Protein AF-A0A957R0B7-F1 (afdb_monomer)

pLDDT: mean 82.88, std 13.72, range [47.78, 97.0]

Radius of gyration: 51.07 Å; Cα contacts (8 Å, |Δi|>4): 110; chains: 1; bounding box: 121×69×124 Å

Foldseek 3Di:
DDDDDDDDDPVVVVVVVVVVVDDDPPPPPDVVVVVVVVVVVVVVVVVVVVVVVVVVVPDDPDDDPDDDDDDDDDDDDDDDDDDDDDDDDDDDDDDDDDDDDDDDPVDDDPDDDAQDKDFFAPPVQPAAFDFPDDDPPGDGPDGQTGRRIDHFHDDQDDDDPDGDTDD

Structure (mmCIF, N/CA/C/O backbone):
data_AF-A0A957R0B7-F1
#
_entry.id   AF-A0A957R0B7-F1
#
loop_
_atom_site.group_PDB
_atom_site.id
_atom_site.type_symbol
_atom_site.label_atom_id
_atom_site.label_alt_id
_atom_site.label_comp_id
_atom_site.label_asym_id
_atom_site.label_entity_id
_atom_site.label_seq_id
_atom_site.pdbx_PDB_ins_code
_atom_site.Cartn_x
_atom_site.Cartn_y
_atom_site.Cartn_z
_atom_site.occupancy
_atom_site.B_iso_or_equiv
_atom_site.auth_seq_id
_atom_site.auth_comp_id
_atom_site.auth_asym_id
_atom_site.auth_atom_id
_atom_site.pdbx_PDB_model_num
ATOM 1 N N . MET A 1 1 ? 88.993 51.568 -63.969 1.00 47.78 1 MET A N 1
ATOM 2 C CA . MET A 1 1 ? 88.847 50.156 -63.548 1.00 47.78 1 MET A CA 1
ATOM 3 C C . MET A 1 1 ? 87.533 50.011 -62.784 1.00 47.78 1 MET A C 1
ATOM 5 O O . MET A 1 1 ? 87.491 50.323 -61.603 1.00 47.78 1 MET A O 1
ATOM 9 N N . ALA A 1 2 ? 86.446 49.638 -63.463 1.00 49.06 2 ALA A N 1
ATOM 10 C CA . ALA A 1 2 ? 85.128 49.476 -62.844 1.00 49.06 2 ALA A CA 1
ATOM 11 C C . ALA A 1 2 ? 84.949 48.017 -62.398 1.00 49.06 2 ALA A C 1
ATOM 13 O O . ALA A 1 2 ? 85.100 47.103 -63.206 1.00 49.06 2 ALA A O 1
ATOM 14 N N . ARG A 1 3 ? 84.682 47.792 -61.106 1.00 60.28 3 ARG A N 1
ATOM 15 C CA . ARG A 1 3 ? 84.427 46.455 -60.554 1.00 60.28 3 ARG A CA 1
ATOM 16 C C . ARG A 1 3 ? 82.940 46.140 -60.685 1.00 60.28 3 ARG A C 1
ATOM 18 O O . ARG A 1 3 ? 82.103 46.867 -60.165 1.00 60.28 3 ARG A O 1
ATOM 25 N N . PHE A 1 4 ? 82.629 45.061 -61.393 1.00 54.56 4 PHE A N 1
ATOM 26 C CA . PHE A 1 4 ? 81.273 44.559 -61.581 1.00 54.56 4 PHE A CA 1
ATOM 27 C C . PHE A 1 4 ? 80.762 43.973 -60.253 1.00 54.56 4 PHE A C 1
ATOM 29 O O . PHE A 1 4 ? 81.237 42.926 -59.812 1.00 54.56 4 PHE A O 1
ATOM 36 N N . GLN A 1 5 ? 79.825 44.651 -59.588 1.00 65.06 5 GLN A N 1
ATOM 37 C CA . GLN A 1 5 ? 79.116 44.117 -58.422 1.00 65.06 5 GLN A CA 1
ATOM 38 C C . GLN A 1 5 ? 77.806 43.482 -58.894 1.00 65.06 5 GLN A C 1
ATOM 40 O O . GLN A 1 5 ? 76.908 44.157 -59.391 1.00 65.06 5 GLN A O 1
ATOM 45 N N . LYS A 1 6 ? 77.723 42.155 -58.775 1.00 65.62 6 LYS A N 1
ATOM 46 C CA . LYS A 1 6 ? 76.539 41.365 -59.125 1.00 65.62 6 LYS A CA 1
ATOM 47 C C . LYS A 1 6 ? 75.393 41.700 -58.147 1.00 65.62 6 LYS A C 1
ATOM 49 O O . LYS A 1 6 ? 75.628 41.613 -56.942 1.00 65.62 6 LYS A O 1
ATOM 54 N N . PRO A 1 7 ? 74.181 42.055 -58.616 1.00 68.19 7 PRO A N 1
ATOM 55 C CA . PRO A 1 7 ? 73.050 42.352 -57.739 1.00 68.19 7 PRO A CA 1
ATOM 56 C C . PRO A 1 7 ? 72.652 41.145 -56.884 1.00 68.19 7 PRO A C 1
ATOM 58 O O . PRO A 1 7 ? 72.627 40.008 -57.361 1.00 68.19 7 PRO A O 1
ATOM 61 N N . THR A 1 8 ? 72.349 41.398 -55.614 1.00 66.06 8 THR A N 1
ATOM 62 C CA . THR A 1 8 ? 71.972 40.383 -54.628 1.00 66.06 8 THR A CA 1
ATOM 63 C C . THR A 1 8 ? 70.602 39.791 -54.967 1.00 66.06 8 THR A C 1
ATOM 65 O O . THR A 1 8 ? 69.600 40.500 -54.980 1.00 66.06 8 THR A O 1
ATOM 68 N N . ASP A 1 9 ? 70.558 38.486 -55.233 1.00 65.50 9 ASP A N 1
ATOM 69 C CA . ASP A 1 9 ? 69.340 37.750 -55.585 1.00 65.50 9 ASP A CA 1
ATOM 70 C C . ASP A 1 9 ? 68.419 37.572 -54.351 1.00 65.50 9 ASP A C 1
ATOM 72 O O . ASP A 1 9 ? 68.831 36.945 -53.365 1.00 65.50 9 ASP A O 1
ATOM 76 N N . PRO A 1 10 ? 67.175 38.094 -54.362 1.00 61.50 10 PRO A N 1
ATOM 77 C CA . PRO A 1 10 ? 66.267 38.039 -53.215 1.00 61.50 10 PRO A CA 1
ATOM 78 C C . PRO A 1 10 ? 65.757 36.624 -52.895 1.00 61.50 10 PRO A C 1
ATOM 80 O O . PRO A 1 10 ? 65.270 36.396 -51.785 1.00 61.50 10 PRO A O 1
ATOM 83 N N . ARG A 1 11 ? 65.894 35.648 -53.807 1.00 57.53 11 ARG A N 1
ATOM 84 C CA . ARG A 1 11 ? 65.401 34.277 -53.576 1.00 57.53 11 ARG A CA 1
ATOM 85 C C . ARG A 1 11 ? 66.269 33.466 -52.611 1.00 57.53 11 ARG A C 1
ATOM 87 O O . ARG A 1 11 ? 65.740 32.589 -51.936 1.00 57.53 11 ARG A O 1
ATOM 94 N N . LYS A 1 12 ? 67.560 33.787 -52.461 1.00 59.19 12 LYS A N 1
ATOM 95 C CA . LYS A 1 12 ? 68.443 33.095 -51.497 1.00 59.19 12 LYS A CA 1
ATOM 96 C C . LYS A 1 12 ? 68.092 33.376 -50.032 1.00 59.19 12 LYS A C 1
ATOM 98 O O . LYS A 1 12 ? 68.266 32.499 -49.190 1.00 59.19 12 LYS A O 1
ATOM 103 N N . ARG A 1 13 ? 67.561 34.567 -49.719 1.00 58.91 13 ARG A N 1
ATOM 104 C CA . ARG A 1 13 ? 67.226 34.949 -48.333 1.00 58.91 13 ARG A CA 1
ATOM 105 C C . ARG A 1 13 ? 66.098 34.112 -47.734 1.00 58.91 13 ARG A C 1
ATOM 107 O O . ARG A 1 13 ? 66.142 33.817 -46.545 1.00 58.91 13 ARG A O 1
ATOM 114 N N . LEU A 1 14 ? 65.112 33.713 -48.537 1.00 57.97 14 LEU A N 1
ATOM 115 C CA . LEU A 1 14 ? 63.974 32.932 -48.045 1.00 57.97 14 LEU A CA 1
ATOM 116 C C . LEU A 1 14 ? 64.357 31.475 -47.751 1.00 57.97 14 LEU A C 1
ATOM 118 O O . LEU A 1 14 ? 63.820 30.882 -46.817 1.00 57.97 14 LEU A O 1
ATOM 122 N N . THR A 1 15 ? 65.322 30.919 -48.487 1.00 58.88 15 THR A N 1
ATOM 123 C CA . THR A 1 15 ? 65.818 29.554 -48.264 1.00 58.88 15 THR A CA 1
ATOM 124 C C . THR A 1 15 ? 66.727 29.483 -47.033 1.00 58.88 15 THR A C 1
ATOM 126 O O . THR A 1 15 ? 66.501 28.648 -46.161 1.00 58.88 15 THR A O 1
ATOM 129 N N . GLU A 1 16 ? 67.669 30.424 -46.878 1.00 59.12 16 GLU A N 1
ATOM 130 C CA . GLU A 1 16 ? 68.563 30.459 -45.706 1.00 59.12 16 GLU A CA 1
ATOM 131 C C . GLU A 1 16 ? 67.824 30.774 -44.393 1.00 59.12 16 GLU A C 1
ATOM 133 O O . GLU A 1 16 ? 68.204 30.286 -43.326 1.00 59.12 16 GLU A O 1
ATOM 138 N N . GLN A 1 17 ? 66.746 31.565 -44.440 1.00 54.28 17 GLN A N 1
ATOM 139 C CA . GLN A 1 17 ? 65.961 31.890 -43.244 1.00 54.28 17 GLN A CA 1
ATOM 140 C C . GLN A 1 17 ? 65.057 30.728 -42.795 1.00 54.28 17 GLN A C 1
ATOM 142 O O . GLN A 1 17 ? 64.697 30.659 -41.617 1.00 54.28 17 GLN A O 1
ATOM 147 N N . ARG A 1 18 ? 64.733 29.788 -43.695 1.00 53.69 18 ARG A N 1
ATOM 148 C CA . ARG A 1 18 ? 63.956 28.582 -43.370 1.00 53.69 18 ARG A CA 1
ATOM 149 C C . ARG A 1 18 ? 64.827 27.463 -42.785 1.00 53.69 18 ARG A C 1
ATOM 151 O O . ARG A 1 18 ? 64.356 26.732 -41.921 1.00 53.69 18 ARG A O 1
ATOM 158 N N . GLU A 1 19 ? 66.100 27.384 -43.172 1.00 52.69 19 GLU A N 1
ATOM 159 C CA . GLU A 1 19 ? 67.047 26.377 -42.658 1.00 52.69 19 GLU A CA 1
ATOM 160 C C . GLU A 1 19 ? 67.550 26.658 -41.234 1.00 52.69 19 GLU A C 1
ATOM 162 O O . GLU A 1 19 ? 67.861 25.732 -40.488 1.00 52.69 19 GLU A O 1
ATOM 167 N N . ARG A 1 20 ? 67.579 27.920 -40.789 1.00 50.59 20 ARG A N 1
ATOM 168 C CA . ARG A 1 20 ? 68.107 28.264 -39.453 1.00 50.59 20 ARG A CA 1
ATOM 169 C C . ARG A 1 20 ? 67.152 28.006 -38.282 1.00 50.59 20 ARG A C 1
ATOM 171 O O . ARG A 1 20 ? 67.539 28.242 -37.142 1.00 50.59 20 ARG A O 1
ATOM 178 N N . ARG A 1 21 ? 65.929 27.520 -38.525 1.00 52.16 21 ARG A N 1
ATOM 179 C CA . ARG A 1 21 ? 64.960 27.190 -37.458 1.00 52.16 21 ARG A CA 1
ATOM 180 C C . ARG A 1 21 ? 64.865 25.703 -37.112 1.00 52.16 21 ARG A C 1
ATOM 182 O O . ARG A 1 21 ? 64.127 25.361 -36.199 1.00 52.16 21 ARG A O 1
ATOM 189 N N . HIS A 1 22 ? 65.635 24.837 -37.770 1.00 55.25 22 HIS A N 1
ATOM 190 C CA . HIS A 1 22 ? 65.621 23.397 -37.499 1.00 55.25 22 HIS A CA 1
ATOM 191 C C . HIS A 1 22 ? 67.032 22.826 -37.343 1.00 55.25 22 HIS A C 1
ATOM 193 O O . HIS A 1 22 ? 67.459 21.951 -38.089 1.00 55.25 22 HIS A O 1
ATOM 199 N N . ARG A 1 23 ? 67.763 23.299 -36.330 1.00 48.81 23 ARG A N 1
ATOM 200 C CA . ARG A 1 23 ? 68.902 22.558 -35.782 1.00 48.81 23 ARG A CA 1
ATOM 201 C C . ARG A 1 23 ? 68.521 22.115 -34.378 1.00 48.81 23 ARG A C 1
ATOM 203 O O . ARG A 1 23 ? 68.544 22.909 -33.445 1.00 48.81 23 ARG A O 1
ATOM 210 N N . GLY A 1 24 ? 68.043 20.877 -34.305 1.00 56.56 24 GLY A N 1
ATOM 211 C CA . GLY A 1 24 ? 67.606 20.235 -33.081 1.00 56.56 24 GLY A CA 1
ATOM 212 C C . GLY A 1 24 ? 68.748 20.101 -32.084 1.00 56.56 24 GLY A C 1
ATOM 213 O O . GLY A 1 24 ? 69.813 19.588 -32.413 1.00 56.56 24 GLY A O 1
ATOM 214 N N . ASP A 1 25 ? 68.468 20.523 -30.861 1.00 54.09 25 ASP A N 1
ATOM 215 C CA . ASP A 1 25 ? 69.003 19.878 -29.668 1.00 54.09 25 ASP A CA 1
ATOM 216 C C . ASP A 1 25 ? 67.806 19.472 -28.799 1.00 54.09 25 ASP A C 1
ATOM 218 O O . ASP A 1 25 ? 67.608 19.898 -27.665 1.00 54.09 25 ASP A O 1
ATOM 222 N N . SER A 1 26 ? 66.916 18.688 -29.409 1.00 57.66 26 SER A N 1
ATOM 223 C CA . SER A 1 26 ? 65.946 17.879 -28.687 1.00 57.66 26 SER A CA 1
ATOM 224 C C . SER A 1 26 ? 66.695 16.638 -28.224 1.00 57.66 26 SER A C 1
ATOM 226 O O . SER A 1 26 ? 66.596 15.575 -28.831 1.00 57.66 26 SER A O 1
ATOM 228 N N . ARG A 1 27 ? 67.487 16.770 -27.158 1.00 57.50 27 ARG A N 1
ATOM 229 C CA . ARG A 1 27 ? 67.758 15.620 -26.297 1.00 57.50 27 ARG A CA 1
ATOM 230 C C . ARG A 1 27 ? 66.407 15.190 -25.750 1.00 57.50 27 ARG A C 1
ATOM 232 O O . ARG A 1 27 ? 65.936 15.745 -24.761 1.00 57.50 27 ARG A O 1
ATOM 239 N N . GLU A 1 28 ? 65.749 14.272 -26.446 1.00 60.12 28 GLU A N 1
ATOM 240 C CA . GLU A 1 28 ? 64.607 13.558 -25.901 1.00 60.12 28 GLU A CA 1
ATOM 241 C C . GLU A 1 28 ? 65.061 13.002 -24.546 1.00 60.12 28 GLU A C 1
ATOM 243 O O . GLU A 1 28 ? 66.052 12.262 -24.498 1.00 60.12 28 GLU A O 1
ATOM 248 N N . PRO A 1 29 ? 64.448 13.410 -23.419 1.00 58.88 29 PRO A N 1
ATOM 249 C CA . PRO A 1 29 ? 64.742 12.767 -22.156 1.00 58.88 29 PRO A CA 1
ATOM 250 C C . PRO A 1 29 ? 64.376 11.301 -22.350 1.00 58.88 29 PRO A C 1
ATOM 252 O O . PRO A 1 29 ? 63.214 10.975 -22.586 1.00 58.88 29 PRO A O 1
ATOM 255 N N . ILE A 1 30 ? 65.405 10.452 -22.327 1.00 65.00 30 ILE A N 1
ATOM 256 C CA . ILE A 1 30 ? 65.331 9.000 -22.490 1.00 65.00 30 ILE A CA 1
ATOM 257 C C . ILE A 1 30 ? 64.062 8.523 -21.766 1.00 65.00 30 ILE A C 1
ATOM 259 O O . ILE A 1 30 ? 63.911 8.864 -20.593 1.00 65.00 30 ILE A O 1
ATOM 263 N N . PRO A 1 31 ? 63.144 7.768 -22.398 1.00 68.62 31 PRO A N 1
ATOM 264 C CA . PRO A 1 31 ? 61.823 7.445 -21.831 1.00 68.62 31 PRO A CA 1
ATOM 265 C C . PRO A 1 31 ? 61.879 6.806 -20.428 1.00 68.62 31 PRO A C 1
ATOM 267 O O . PRO A 1 31 ? 60.931 6.881 -19.650 1.00 68.62 31 PRO A O 1
ATOM 270 N N . TRP A 1 32 ? 63.036 6.253 -20.065 1.00 68.56 32 TRP A N 1
ATOM 271 C CA . TRP A 1 32 ? 63.365 5.738 -18.740 1.00 68.56 32 TRP A CA 1
ATOM 272 C C . TRP A 1 32 ? 63.443 6.799 -17.631 1.00 68.56 32 TRP A C 1
ATOM 274 O O . TRP A 1 32 ? 63.169 6.473 -16.481 1.00 68.56 32 TRP A O 1
ATOM 284 N N . LEU A 1 33 ? 63.774 8.059 -17.932 1.00 79.75 33 LEU A N 1
ATOM 285 C CA . LEU A 1 33 ? 63.807 9.146 -16.944 1.00 79.75 33 LEU A CA 1
ATOM 286 C C . LEU A 1 33 ? 62.405 9.488 -16.430 1.00 79.75 33 LEU A C 1
ATOM 288 O O . LEU A 1 33 ? 62.224 9.657 -15.228 1.00 79.75 33 LEU A O 1
ATOM 292 N N . TRP A 1 34 ? 61.408 9.541 -17.315 1.00 76.81 34 TRP A N 1
ATOM 293 C CA . TRP A 1 34 ? 60.014 9.783 -16.928 1.00 76.81 34 TRP A CA 1
ATOM 294 C C . TRP A 1 34 ? 59.410 8.595 -16.179 1.00 76.81 34 TRP A C 1
ATOM 296 O O . TRP A 1 34 ? 58.696 8.788 -15.196 1.00 76.81 34 TRP A O 1
ATOM 306 N N . LEU A 1 35 ? 59.751 7.371 -16.593 1.00 82.62 35 LEU A N 1
ATOM 307 C CA . LEU A 1 35 ? 59.351 6.153 -15.887 1.00 82.62 35 LEU A CA 1
ATOM 308 C C . LEU A 1 35 ? 59.985 6.098 -14.485 1.00 82.62 35 LEU A C 1
ATOM 310 O O . LEU A 1 35 ? 59.288 5.861 -13.500 1.00 82.62 35 LEU A O 1
ATOM 314 N N . GLY A 1 36 ? 61.280 6.412 -14.376 1.00 85.56 36 GLY A N 1
ATOM 315 C CA . GLY A 1 36 ? 61.990 6.516 -13.101 1.00 85.56 36 GLY A CA 1
ATOM 316 C C . GLY A 1 36 ? 61.407 7.597 -12.190 1.00 85.56 36 GLY A C 1
ATOM 317 O O . GLY A 1 36 ? 61.196 7.348 -11.006 1.00 85.56 36 GLY A O 1
ATOM 318 N N . LEU A 1 37 ? 61.064 8.765 -12.739 1.00 89.38 37 LEU A N 1
ATOM 319 C CA . LEU A 1 37 ? 60.418 9.841 -11.986 1.00 89.38 37 LEU A CA 1
ATOM 320 C C . LEU A 1 37 ? 59.040 9.415 -11.455 1.00 89.38 37 LEU A C 1
ATOM 322 O O . LEU A 1 37 ? 58.747 9.628 -10.280 1.00 89.38 37 LEU A O 1
ATOM 326 N N . GLY A 1 38 ? 58.219 8.763 -12.283 1.00 89.56 38 GLY A N 1
ATOM 327 C CA . GLY A 1 38 ? 56.913 8.240 -11.869 1.00 89.56 38 GLY A CA 1
ATOM 328 C C . GLY A 1 38 ? 57.013 7.189 -10.758 1.00 89.56 38 GLY A C 1
ATOM 329 O O . GLY A 1 38 ? 56.238 7.220 -9.798 1.00 89.56 38 GLY A O 1
ATOM 330 N N . LEU A 1 39 ? 58.008 6.300 -10.842 1.00 93.31 39 LEU A N 1
ATOM 331 C CA . LEU A 1 39 ? 58.290 5.305 -9.805 1.00 93.31 39 LEU A CA 1
ATOM 332 C C . LEU A 1 39 ? 58.713 5.969 -8.487 1.00 93.31 39 LEU A C 1
ATOM 334 O O . LEU A 1 39 ? 58.189 5.618 -7.431 1.00 93.31 39 LEU A O 1
ATOM 338 N N . VAL A 1 40 ? 59.601 6.965 -8.540 1.00 94.06 40 VAL A N 1
ATOM 339 C CA . VAL A 1 40 ? 60.042 7.711 -7.350 1.00 94.06 40 VAL A CA 1
ATOM 340 C C . VAL A 1 40 ? 58.873 8.442 -6.690 1.00 94.06 40 VAL A C 1
ATOM 342 O O . VAL A 1 40 ? 58.725 8.363 -5.473 1.00 94.06 40 VAL A O 1
ATOM 345 N N . VAL A 1 41 ? 58.008 9.099 -7.468 1.00 95.19 41 VAL A N 1
ATOM 346 C CA . VAL A 1 41 ? 56.822 9.794 -6.935 1.00 95.19 41 VAL A CA 1
ATOM 347 C C . VAL A 1 41 ? 55.854 8.810 -6.278 1.00 95.19 41 VAL A C 1
ATOM 349 O O . VAL A 1 41 ? 55.329 9.089 -5.202 1.00 95.19 41 VAL A O 1
ATOM 352 N N . THR A 1 42 ? 55.656 7.638 -6.882 1.00 95.12 42 THR A N 1
ATOM 353 C CA . THR A 1 42 ? 54.769 6.601 -6.338 1.00 95.12 42 THR A CA 1
ATOM 354 C C . THR A 1 42 ? 55.321 6.029 -5.032 1.00 95.12 42 THR A C 1
ATOM 356 O O . THR A 1 42 ? 54.580 5.907 -4.058 1.00 95.12 42 THR A O 1
ATOM 359 N N . LEU A 1 43 ? 56.624 5.734 -4.968 1.00 96.38 43 LEU A N 1
ATOM 360 C CA . LEU A 1 43 ? 57.281 5.270 -3.742 1.00 96.38 43 LEU A CA 1
ATOM 361 C C . LEU A 1 43 ? 57.263 6.336 -2.642 1.00 96.38 43 LEU A C 1
ATOM 363 O O . LEU A 1 43 ? 56.998 6.011 -1.486 1.00 96.38 43 LEU A O 1
ATOM 367 N N . ALA A 1 44 ? 57.485 7.604 -2.993 1.00 96.50 44 ALA A N 1
ATOM 368 C CA . ALA A 1 44 ? 57.390 8.713 -2.049 1.00 96.50 44 ALA A CA 1
ATOM 369 C C . ALA A 1 44 ? 55.962 8.857 -1.501 1.00 96.50 44 ALA A C 1
ATOM 371 O O . ALA A 1 44 ? 55.778 8.963 -0.290 1.00 96.50 44 ALA A O 1
ATOM 372 N N . GLY A 1 45 ? 54.948 8.787 -2.369 1.00 96.38 45 GLY A N 1
ATOM 373 C CA . GLY A 1 45 ? 53.543 8.815 -1.965 1.00 96.38 45 GLY A CA 1
ATOM 374 C C . GLY A 1 45 ? 53.177 7.653 -1.041 1.00 96.38 45 GLY A C 1
ATOM 375 O O . GLY A 1 45 ? 52.558 7.868 0.000 1.00 96.38 45 GLY A O 1
ATOM 376 N N . LEU A 1 46 ? 53.619 6.435 -1.371 1.00 97.00 46 LEU A N 1
ATOM 377 C CA . LEU A 1 46 ? 53.371 5.246 -0.555 1.00 97.00 46 LEU A CA 1
ATOM 378 C C . LEU A 1 46 ? 54.082 5.329 0.805 1.00 97.00 46 LEU A C 1
ATOM 380 O O . LEU A 1 46 ? 53.497 4.975 1.826 1.00 97.00 46 LEU A O 1
ATOM 384 N N . GLY A 1 47 ? 55.308 5.857 0.832 1.00 96.50 47 GLY A N 1
ATOM 385 C CA . GLY A 1 47 ? 56.064 6.097 2.060 1.00 96.50 47 GLY A CA 1
ATOM 386 C C . GLY A 1 47 ? 55.399 7.134 2.965 1.00 96.50 47 GLY A C 1
ATOM 387 O O . GLY A 1 47 ? 55.269 6.901 4.165 1.00 96.50 47 GLY A O 1
ATOM 388 N N . ILE A 1 48 ? 54.911 8.242 2.398 1.00 96.31 48 ILE A N 1
ATOM 389 C CA . ILE A 1 48 ? 54.168 9.269 3.146 1.00 96.31 48 ILE A CA 1
ATOM 390 C C . ILE A 1 48 ? 52.857 8.692 3.687 1.00 96.31 48 ILE A C 1
ATOM 392 O O . ILE A 1 48 ? 52.546 8.886 4.8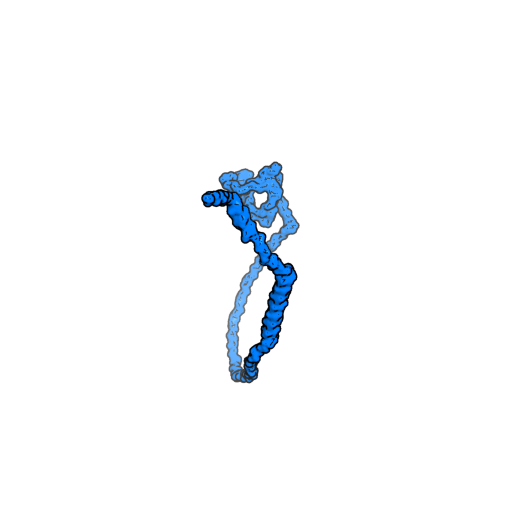60 1.00 96.31 48 ILE A O 1
ATOM 396 N N . ALA A 1 49 ? 52.107 7.950 2.870 1.00 95.56 49 ALA A N 1
ATOM 397 C CA . ALA A 1 49 ? 50.871 7.309 3.307 1.00 95.56 49 ALA A CA 1
ATOM 398 C C . ALA A 1 49 ? 51.129 6.321 4.457 1.00 95.56 49 ALA A C 1
ATOM 400 O O . ALA A 1 49 ? 50.452 6.381 5.483 1.00 95.56 49 ALA A O 1
ATOM 401 N N . TYR A 1 50 ? 52.152 5.471 4.328 1.00 96.38 50 TYR A N 1
ATOM 402 C CA . TYR A 1 50 ? 52.551 4.532 5.375 1.00 96.38 50 TYR A CA 1
ATOM 403 C C . TYR A 1 50 ? 52.976 5.249 6.664 1.00 96.38 50 TYR A C 1
ATOM 405 O O . TYR A 1 50 ? 52.552 4.869 7.758 1.00 96.38 50 TYR A O 1
ATOM 413 N N . PHE A 1 51 ? 53.761 6.321 6.548 1.00 95.38 51 PHE A N 1
ATOM 414 C CA . PHE A 1 51 ? 54.186 7.138 7.684 1.00 95.38 51 PHE A CA 1
ATOM 415 C C . PHE A 1 51 ? 52.999 7.790 8.404 1.00 95.38 51 PHE A C 1
ATOM 417 O O . PHE A 1 51 ? 52.931 7.767 9.631 1.00 95.38 51 PHE A O 1
ATOM 424 N N . LEU A 1 52 ? 52.033 8.335 7.661 1.00 95.00 52 LEU A N 1
ATOM 425 C CA . LEU A 1 52 ? 50.842 8.935 8.259 1.00 95.00 52 LEU A CA 1
ATOM 426 C C . LEU A 1 52 ? 50.006 7.880 8.984 1.00 95.00 52 LEU A C 1
ATOM 428 O O . LEU A 1 52 ? 49.684 8.066 10.154 1.00 95.00 52 LEU A O 1
ATOM 432 N N . VAL A 1 53 ? 49.705 6.756 8.329 1.00 94.88 53 VAL A N 1
ATOM 433 C CA . VAL A 1 53 ? 48.918 5.666 8.926 1.00 94.88 53 VAL A CA 1
ATOM 434 C C . VAL A 1 53 ? 49.576 5.161 10.209 1.00 94.88 53 VAL A C 1
ATOM 436 O O . VAL A 1 53 ? 48.917 5.092 11.243 1.00 94.88 53 VAL A O 1
ATOM 439 N N . THR A 1 54 ? 50.877 4.873 10.177 1.00 94.19 54 THR A N 1
ATOM 440 C CA . THR A 1 54 ? 51.608 4.418 11.371 1.00 94.19 54 THR A CA 1
ATOM 441 C C . THR A 1 54 ? 51.603 5.479 12.468 1.00 94.19 54 THR A C 1
ATOM 443 O O . THR A 1 54 ? 51.273 5.154 13.603 1.00 94.19 54 THR A O 1
ATOM 446 N N . SER A 1 55 ? 51.836 6.752 12.132 1.00 92.38 55 SER A N 1
ATOM 447 C CA . SER A 1 55 ? 51.772 7.864 13.089 1.00 92.38 55 SER A CA 1
ATOM 448 C C . SER A 1 55 ? 50.399 8.019 13.747 1.00 92.38 55 SER A C 1
ATOM 450 O O . SER A 1 55 ? 50.334 8.412 14.908 1.00 92.38 55 SER A O 1
ATOM 452 N N . PHE A 1 56 ? 49.301 7.734 13.044 1.00 87.94 56 PHE A N 1
ATOM 453 C CA . PHE A 1 56 ? 47.960 7.764 13.632 1.00 87.94 56 PHE A CA 1
ATOM 454 C C . PHE A 1 56 ? 47.667 6.530 14.487 1.00 87.94 56 PHE A C 1
ATOM 456 O O . PHE A 1 56 ? 47.091 6.676 15.563 1.00 87.94 56 PHE A O 1
ATOM 463 N N . LEU A 1 57 ? 48.073 5.338 14.040 1.00 87.19 57 LEU A N 1
ATOM 464 C CA . LEU A 1 57 ? 47.805 4.082 14.749 1.00 87.19 57 LEU A CA 1
ATOM 465 C C . LEU A 1 57 ? 48.635 3.926 16.031 1.00 87.19 57 LEU A C 1
ATOM 467 O O . LEU A 1 57 ? 48.181 3.264 16.958 1.00 87.19 57 LEU A O 1
ATOM 471 N N . THR A 1 58 ? 49.827 4.524 16.105 1.00 89.31 58 THR A N 1
ATOM 472 C CA . THR A 1 58 ? 50.694 4.449 17.295 1.00 89.31 58 THR A CA 1
ATOM 473 C C . THR A 1 5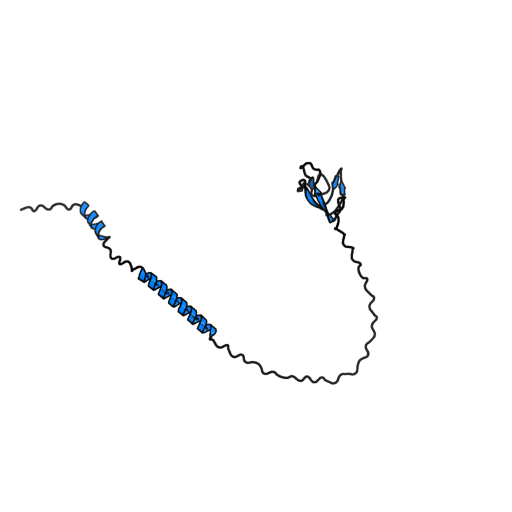8 ? 50.508 5.615 18.263 1.00 89.31 58 THR A C 1
ATOM 475 O O . THR A 1 58 ? 51.287 5.745 19.207 1.00 89.31 58 THR A O 1
ATOM 478 N N . ARG A 1 59 ? 49.522 6.498 18.050 1.00 84.06 59 ARG A N 1
ATOM 479 C CA . ARG A 1 59 ? 49.185 7.521 19.050 1.00 84.06 59 ARG A CA 1
ATOM 480 C C . ARG A 1 59 ? 48.585 6.835 20.265 1.00 84.06 59 ARG A C 1
ATOM 482 O O . ARG A 1 59 ? 47.543 6.194 20.162 1.00 84.06 59 ARG A O 1
ATOM 489 N N . GLU A 1 60 ? 49.235 6.996 21.411 1.00 82.69 60 GLU A N 1
ATOM 490 C CA . GLU A 1 60 ? 48.682 6.513 22.668 1.00 82.69 60 GLU A CA 1
ATOM 491 C C . GLU A 1 60 ? 47.348 7.224 22.954 1.00 82.69 60 GLU A C 1
ATOM 493 O O . GLU A 1 60 ? 47.253 8.451 22.807 1.00 82.69 60 GLU A O 1
ATOM 498 N N . PRO A 1 61 ? 46.293 6.477 23.325 1.00 76.62 61 PRO A N 1
ATOM 499 C CA . PRO A 1 61 ? 45.032 7.080 23.714 1.00 76.62 61 PRO A CA 1
ATOM 500 C C . PRO A 1 61 ? 45.237 7.928 24.972 1.00 76.62 61 PRO A C 1
ATOM 502 O O . PRO A 1 61 ? 45.926 7.525 25.909 1.00 76.62 61 PRO A O 1
ATOM 505 N N . ILE A 1 62 ? 44.621 9.113 24.995 1.00 77.50 62 ILE A N 1
ATOM 506 C CA . ILE A 1 62 ? 44.651 10.012 26.153 1.00 77.50 62 ILE A CA 1
ATOM 507 C C . ILE A 1 62 ? 44.131 9.234 27.364 1.00 77.50 62 ILE A C 1
ATOM 509 O O . ILE A 1 62 ? 43.027 8.687 27.321 1.00 77.50 62 ILE A O 1
ATOM 513 N N . ALA A 1 63 ? 44.927 9.178 28.433 1.00 75.25 63 ALA A N 1
ATOM 514 C CA . ALA A 1 63 ? 44.552 8.484 29.655 1.00 75.25 63 ALA A CA 1
ATOM 515 C C . ALA A 1 63 ? 43.250 9.081 30.212 1.00 75.25 63 ALA A C 1
ATOM 517 O O . ALA A 1 63 ? 43.219 10.212 30.700 1.00 75.25 63 ALA A O 1
ATOM 518 N N . ALA A 1 64 ? 42.159 8.321 30.115 1.00 73.12 64 ALA A N 1
ATOM 519 C CA . ALA A 1 64 ? 40.882 8.706 30.688 1.00 73.12 64 ALA A CA 1
ATOM 520 C C . ALA A 1 64 ? 40.976 8.603 32.216 1.00 73.12 64 ALA A C 1
ATOM 522 O O . ALA A 1 64 ? 41.187 7.519 32.764 1.00 73.12 64 ALA A O 1
ATOM 523 N N . VAL A 1 65 ? 40.818 9.732 32.908 1.00 74.50 65 VAL A N 1
ATOM 524 C CA . VAL A 1 65 ? 40.698 9.756 34.369 1.00 74.50 65 VAL A CA 1
ATOM 525 C C . VAL A 1 65 ? 39.364 9.105 34.731 1.00 74.50 65 VAL A C 1
ATOM 527 O O . VAL A 1 65 ? 38.305 9.704 34.554 1.00 74.50 65 VAL A O 1
ATOM 530 N N . GLN A 1 66 ? 39.407 7.855 35.193 1.00 72.56 66 GLN A N 1
ATOM 531 C CA . GLN A 1 66 ? 38.209 7.158 35.655 1.00 72.56 66 GLN A CA 1
ATOM 532 C C . GLN A 1 66 ? 37.833 7.662 37.058 1.00 72.56 66 GLN A C 1
ATOM 534 O O . GLN A 1 66 ? 38.693 7.673 37.942 1.00 72.56 66 GLN A O 1
ATOM 539 N N . PRO A 1 67 ? 36.581 8.095 37.291 1.00 75.75 67 PRO A N 1
ATOM 540 C CA . PRO A 1 67 ? 36.154 8.542 38.610 1.00 75.75 67 PRO A CA 1
ATOM 541 C C . PRO A 1 67 ? 36.132 7.367 39.597 1.00 75.75 67 PRO A C 1
ATOM 543 O O . PRO A 1 67 ? 35.647 6.280 39.281 1.00 75.75 67 PRO A O 1
ATOM 546 N N . THR A 1 68 ? 36.638 7.590 40.811 1.00 81.69 68 THR A N 1
ATOM 547 C CA . THR A 1 68 ? 36.604 6.600 41.896 1.00 81.69 68 THR A CA 1
ATOM 548 C C . THR A 1 68 ? 35.151 6.264 42.261 1.00 81.69 68 THR A C 1
ATOM 550 O O . THR A 1 68 ? 34.363 7.185 42.506 1.00 81.69 68 THR A O 1
ATOM 553 N N . PRO A 1 69 ? 34.765 4.976 42.342 1.00 75.00 69 PRO A N 1
ATOM 554 C CA . PRO A 1 69 ? 33.398 4.604 42.686 1.00 75.00 69 PRO A CA 1
ATOM 555 C C . PRO A 1 69 ? 33.088 4.988 44.138 1.00 75.00 69 PRO A C 1
ATOM 557 O O . PRO A 1 69 ? 33.723 4.508 45.076 1.00 75.00 69 PRO A O 1
ATOM 560 N N . THR A 1 70 ? 32.093 5.856 44.329 1.00 81.25 70 THR A N 1
ATOM 561 C CA . THR A 1 70 ? 31.585 6.221 45.658 1.00 81.25 70 THR A CA 1
ATOM 562 C C . THR A 1 70 ? 30.440 5.286 46.030 1.00 81.25 70 THR A C 1
ATOM 564 O O . THR A 1 70 ? 29.401 5.273 45.372 1.00 81.25 70 THR A O 1
ATOM 567 N N . VAL A 1 71 ? 30.615 4.497 47.091 1.00 80.00 71 VAL A N 1
ATOM 568 C CA . VAL A 1 71 ? 29.571 3.595 47.596 1.00 80.00 71 VAL A CA 1
ATOM 569 C C . VAL A 1 71 ? 28.644 4.375 48.527 1.00 80.00 71 VAL A C 1
ATOM 571 O O . VAL A 1 71 ? 28.981 4.639 49.680 1.00 80.00 71 VAL A O 1
ATOM 574 N N . ILE A 1 72 ? 27.464 4.745 48.031 1.00 78.50 72 ILE A N 1
ATOM 575 C CA . ILE A 1 72 ? 26.426 5.412 48.826 1.00 78.50 72 ILE A CA 1
ATOM 576 C C . ILE A 1 72 ? 25.605 4.334 49.542 1.00 78.50 72 ILE A C 1
ATOM 578 O O . ILE A 1 72 ? 24.861 3.586 48.908 1.00 78.50 72 ILE A O 1
ATOM 582 N N . ARG A 1 73 ? 25.733 4.236 50.872 1.00 77.12 73 ARG A N 1
ATOM 583 C CA . ARG A 1 73 ? 24.853 3.389 51.695 1.00 77.12 73 ARG A CA 1
ATOM 584 C C . ARG A 1 73 ? 23.595 4.178 52.049 1.00 77.12 73 ARG A C 1
ATOM 586 O O . ARG A 1 73 ? 23.650 5.110 52.844 1.00 77.12 73 ARG A O 1
ATOM 593 N N . LEU A 1 74 ? 22.474 3.798 51.444 1.00 77.69 74 LEU A N 1
ATOM 594 C CA . LEU A 1 74 ? 21.160 4.362 51.741 1.00 77.69 74 LEU A CA 1
ATOM 595 C C . LEU A 1 74 ? 20.581 3.652 52.969 1.00 77.69 74 LEU A C 1
ATOM 597 O O . LEU A 1 74 ? 20.217 2.479 52.894 1.00 77.69 74 LEU A O 1
ATOM 601 N N . THR A 1 75 ? 20.502 4.352 54.099 1.00 77.62 75 THR A N 1
ATOM 602 C CA . THR A 1 75 ? 19.779 3.871 55.284 1.00 77.62 75 THR A CA 1
ATOM 603 C C . THR A 1 75 ? 18.376 4.464 55.251 1.00 77.62 75 THR A C 1
ATOM 605 O O . THR A 1 75 ? 18.222 5.683 55.311 1.00 77.62 75 THR A O 1
ATOM 608 N N . ALA A 1 76 ? 17.350 3.623 55.107 1.00 80.00 76 ALA A N 1
ATOM 609 C CA . ALA A 1 76 ? 15.968 4.090 55.094 1.00 80.00 76 ALA A CA 1
ATOM 610 C C . ALA A 1 76 ? 15.512 4.495 56.512 1.00 80.00 76 ALA A C 1
ATOM 612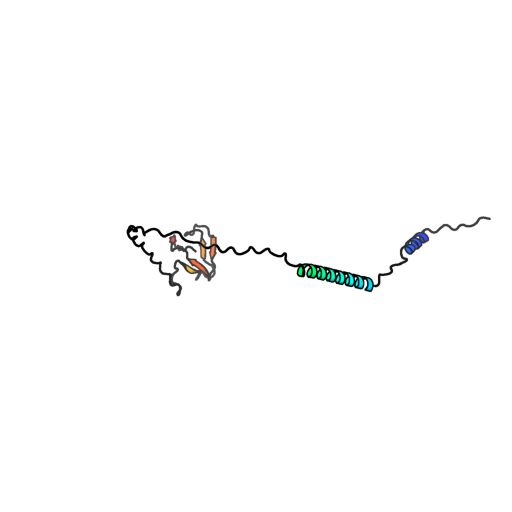 O O . ALA A 1 76 ? 15.867 3.814 57.481 1.00 80.00 76 ALA A O 1
ATOM 613 N N . PRO A 1 77 ? 14.731 5.579 56.656 1.00 78.38 77 PRO A N 1
ATOM 614 C CA . PRO A 1 77 ? 14.085 5.924 57.919 1.00 78.38 77 PRO A CA 1
ATOM 615 C C . PRO A 1 77 ? 13.013 4.888 58.297 1.00 78.38 77 PRO A C 1
ATOM 617 O O . PRO A 1 77 ? 12.505 4.156 57.446 1.00 78.38 77 PRO A O 1
ATOM 620 N N . ALA A 1 78 ? 12.671 4.826 59.588 1.00 76.25 78 ALA A N 1
ATOM 621 C CA . ALA A 1 78 ? 11.656 3.911 60.105 1.00 76.25 78 ALA A CA 1
ATOM 622 C C . ALA A 1 78 ? 10.318 4.095 59.364 1.00 76.25 78 ALA A C 1
ATOM 624 O O . ALA A 1 78 ? 9.836 5.214 59.192 1.00 76.25 78 ALA A O 1
ATOM 625 N N . THR A 1 79 ? 9.746 2.983 58.900 1.00 79.38 79 THR A N 1
ATOM 626 C CA . THR A 1 79 ? 8.476 2.956 58.162 1.00 79.38 79 THR A CA 1
ATOM 627 C C . THR A 1 79 ? 7.318 3.289 59.104 1.00 79.38 79 THR A C 1
ATOM 629 O O . THR A 1 79 ? 7.233 2.731 60.196 1.00 79.38 79 THR A O 1
ATOM 632 N N . SER A 1 80 ? 6.444 4.211 58.692 1.00 75.19 80 SER A N 1
ATOM 633 C CA . SER A 1 80 ? 5.240 4.589 59.438 1.00 75.19 80 SER A CA 1
ATOM 634 C C . SER A 1 80 ? 4.194 3.471 59.445 1.00 75.19 80 SER A C 1
ATOM 636 O O . SER A 1 80 ? 4.140 2.651 58.530 1.00 75.19 80 SER A O 1
ATOM 638 N N . GLU A 1 81 ? 3.333 3.478 60.461 1.00 80.06 81 GLU A N 1
ATOM 639 C CA . GLU A 1 81 ? 2.237 2.521 60.631 1.00 80.06 81 GLU A CA 1
ATOM 640 C C . GLU A 1 81 ? 1.275 2.534 59.420 1.00 80.06 81 GLU A C 1
ATOM 642 O O . GLU A 1 81 ? 0.988 3.608 58.873 1.00 80.06 81 GLU A O 1
ATOM 647 N N . PRO A 1 8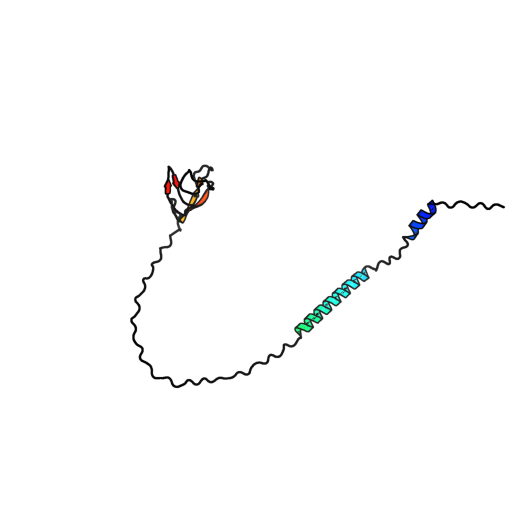2 ? 0.802 1.365 58.942 1.00 78.06 82 PRO A N 1
ATOM 648 C CA . PRO A 1 82 ? -0.007 1.286 57.731 1.00 78.06 82 PRO A CA 1
ATOM 649 C C . PRO A 1 82 ? -1.338 2.025 57.902 1.00 78.06 82 PRO A C 1
ATOM 651 O O . PRO A 1 82 ? -2.131 1.737 58.795 1.00 78.06 82 PRO A O 1
ATOM 654 N N . THR A 1 83 ? -1.606 2.969 57.001 1.00 80.69 83 THR A N 1
ATOM 655 C CA . THR A 1 83 ? -2.897 3.663 56.934 1.00 80.69 83 THR A CA 1
ATOM 656 C C . THR A 1 83 ? -3.927 2.764 56.250 1.00 80.69 83 THR A C 1
ATOM 658 O O . THR A 1 83 ? -3.686 2.245 55.158 1.00 80.69 83 THR A O 1
ATOM 661 N N . VAL A 1 84 ? -5.086 2.577 56.887 1.00 79.31 84 VAL A N 1
ATOM 662 C CA . VAL A 1 84 ? -6.185 1.762 56.350 1.00 79.31 84 VAL A CA 1
ATOM 663 C C . VAL A 1 84 ? -6.649 2.344 55.013 1.00 79.31 84 VAL A C 1
ATOM 665 O O . VAL A 1 84 ? -7.026 3.511 54.918 1.00 79.31 84 VAL A O 1
ATOM 668 N N . THR A 1 85 ? -6.606 1.525 53.964 1.00 78.50 85 THR A N 1
ATOM 669 C CA . THR A 1 85 ? -7.018 1.924 52.614 1.00 78.50 85 THR A CA 1
ATOM 670 C C . THR A 1 85 ? -8.540 1.845 52.491 1.00 78.50 85 THR A C 1
ATOM 672 O O . THR A 1 85 ? -9.135 0.800 52.746 1.00 78.50 85 THR A O 1
ATOM 675 N N . SER A 1 86 ? -9.171 2.956 52.102 1.00 82.94 86 SER A N 1
ATOM 676 C CA . SER A 1 86 ? -10.617 3.028 51.864 1.00 82.94 86 SER A CA 1
ATOM 677 C C . SER A 1 86 ? -11.015 2.205 50.634 1.00 82.94 86 SER A C 1
ATOM 679 O O . SER A 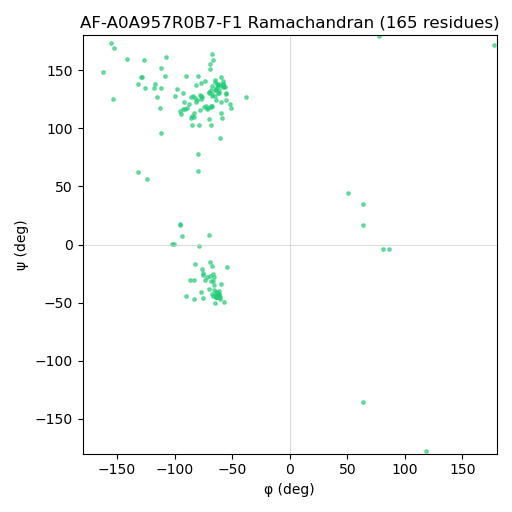1 86 ? -10.385 2.304 49.578 1.00 82.94 86 SER A O 1
ATOM 681 N N . VAL A 1 87 ? -12.062 1.388 50.763 1.00 81.56 87 VAL A N 1
ATOM 682 C CA . VAL A 1 87 ? -12.541 0.505 49.692 1.00 81.56 87 VAL A CA 1
ATOM 683 C C . VAL A 1 87 ? -13.342 1.328 48.680 1.00 81.56 87 VAL A C 1
ATOM 685 O O . VAL A 1 87 ? -14.392 1.881 49.002 1.00 81.56 87 VAL A O 1
ATOM 688 N N . ARG A 1 88 ? -12.846 1.415 47.441 1.00 86.44 88 ARG A N 1
ATOM 689 C CA . ARG A 1 88 ? -13.537 2.067 46.318 1.00 86.44 88 ARG A CA 1
ATOM 690 C C . ARG A 1 88 ? -14.417 1.043 45.578 1.00 86.44 88 ARG A C 1
ATOM 692 O O . ARG A 1 88 ? -14.005 -0.112 45.476 1.00 86.44 88 ARG A O 1
ATOM 699 N N . PRO A 1 89 ? -15.593 1.426 45.041 1.00 86.38 89 PRO A N 1
ATOM 700 C CA . PRO A 1 89 ? -16.408 0.525 44.228 1.00 86.38 89 PRO A CA 1
ATOM 701 C C . PRO A 1 89 ? -15.642 -0.006 43.010 1.00 86.38 89 PRO A C 1
ATOM 703 O O . PRO A 1 89 ? -14.893 0.728 42.359 1.00 86.38 89 PRO A O 1
ATOM 706 N N . THR A 1 90 ? -15.861 -1.283 42.701 1.00 85.56 90 THR A N 1
ATOM 707 C CA . THR A 1 90 ? -15.335 -1.953 41.508 1.00 85.56 90 THR A CA 1
ATOM 708 C C . THR A 1 90 ? -15.919 -1.309 40.244 1.00 85.56 90 THR A C 1
ATOM 710 O O . THR A 1 90 ? -17.133 -1.100 40.189 1.00 85.56 90 THR A O 1
ATOM 713 N N . PRO A 1 91 ? -15.102 -0.980 39.225 1.00 86.81 91 PRO A N 1
ATOM 714 C CA . PRO A 1 91 ? -15.617 -0.447 37.968 1.00 86.81 91 PRO A CA 1
ATOM 715 C C . PRO A 1 91 ? -16.481 -1.488 37.241 1.00 86.81 91 PRO A C 1
ATOM 717 O O . PRO A 1 91 ? -16.137 -2.669 37.191 1.00 86.81 91 PRO A O 1
ATOM 720 N N . THR A 1 92 ? -17.593 -1.041 36.656 1.00 88.06 92 THR A N 1
ATOM 721 C CA . THR A 1 92 ? -18.450 -1.856 35.784 1.00 88.06 92 THR A CA 1
ATOM 722 C C . THR A 1 92 ? -17.666 -2.296 34.539 1.00 88.06 92 THR A C 1
ATOM 724 O O . THR A 1 92 ? -16.946 -1.469 33.970 1.00 88.06 92 THR A O 1
ATOM 727 N N . PRO A 1 93 ? -17.784 -3.557 34.080 1.00 89.31 93 PRO A N 1
ATOM 728 C CA . PRO A 1 93 ? -17.134 -3.995 32.848 1.00 89.31 93 PRO A CA 1
ATOM 729 C C . PRO A 1 93 ? -17.659 -3.208 31.640 1.00 89.31 93 PRO A C 1
ATOM 731 O O . PRO A 1 93 ? -18.862 -2.997 31.490 1.00 89.31 93 PRO A O 1
ATOM 734 N N . ILE A 1 94 ? -16.742 -2.783 30.771 1.00 90.12 94 ILE A N 1
ATOM 735 C CA . ILE A 1 94 ? -17.058 -2.163 29.479 1.00 90.12 94 ILE A CA 1
ATOM 736 C C . ILE A 1 94 ? -17.474 -3.282 28.507 1.00 90.12 94 ILE A C 1
ATOM 738 O O . ILE A 1 94 ? -16.845 -4.345 28.518 1.00 90.12 94 ILE A O 1
ATOM 742 N N . PRO A 1 95 ? -18.513 -3.091 27.671 1.00 90.19 95 PRO A N 1
ATOM 743 C CA . PRO A 1 95 ? -18.894 -4.085 26.673 1.00 90.19 95 PRO A CA 1
ATOM 744 C C . PRO A 1 95 ? -17.724 -4.394 25.732 1.00 90.19 95 PRO A C 1
ATOM 746 O O . PRO A 1 95 ? -17.014 -3.501 25.275 1.00 90.19 95 PRO A O 1
ATOM 749 N N . THR A 1 96 ? -17.522 -5.677 25.439 1.00 89.00 96 THR A N 1
ATOM 750 C CA . THR A 1 96 ? -16.545 -6.121 24.440 1.00 89.00 96 THR A CA 1
ATOM 751 C C . THR A 1 96 ? -17.183 -6.051 23.057 1.00 89.00 96 THR A C 1
ATOM 753 O O . THR A 1 96 ? -18.263 -6.602 22.853 1.00 89.00 96 THR A O 1
ATOM 756 N N . PHE A 1 97 ? -16.530 -5.382 22.103 1.00 89.31 97 PHE A N 1
ATOM 757 C CA . PHE A 1 97 ? -16.968 -5.398 20.708 1.00 89.31 97 PHE A CA 1
ATOM 758 C C . PHE A 1 97 ? -16.777 -6.798 20.120 1.00 89.31 97 PHE A C 1
ATOM 760 O O . PHE A 1 97 ? -15.692 -7.374 20.208 1.00 89.31 97 PHE A O 1
ATOM 767 N N . THR A 1 98 ? -17.821 -7.342 19.501 1.00 88.00 98 THR A N 1
ATOM 768 C CA . THR A 1 98 ? -17.705 -8.547 18.676 1.00 88.00 98 THR A CA 1
ATOM 769 C C . THR A 1 98 ? -17.066 -8.159 17.339 1.00 88.00 98 THR A C 1
ATOM 771 O O . THR A 1 98 ? -17.563 -7.230 16.699 1.00 88.00 98 THR A O 1
ATOM 774 N N . PRO A 1 99 ? -15.976 -8.815 16.902 1.00 88.81 99 PRO A N 1
ATOM 775 C CA . PRO A 1 99 ? -15.409 -8.549 15.586 1.00 88.81 99 PRO A CA 1
ATOM 776 C C . PRO A 1 99 ? -16.401 -8.963 14.494 1.00 88.81 99 PRO A C 1
ATOM 778 O O . PRO A 1 99 ? -17.078 -9.985 14.611 1.00 88.81 99 PRO A O 1
ATOM 781 N N . VAL A 1 100 ? -16.478 -8.172 13.424 1.00 87.31 100 VAL A N 1
ATOM 782 C CA . VAL A 1 100 ? -17.190 -8.565 12.201 1.00 87.31 100 VAL A CA 1
ATOM 783 C C . VAL A 1 100 ? -16.468 -9.786 11.612 1.00 87.31 100 VAL A C 1
ATOM 785 O O . VAL A 1 100 ? -15.234 -9.782 11.584 1.00 87.31 100 VAL A O 1
ATOM 788 N N . PRO A 1 101 ? -17.184 -10.841 11.176 1.00 85.88 101 PRO A N 1
ATOM 789 C CA . PRO A 1 101 ? -16.547 -11.990 10.541 1.00 85.88 101 PRO A CA 1
ATOM 790 C C . PRO A 1 101 ? -15.753 -11.548 9.307 1.00 85.88 101 PRO A C 1
ATOM 792 O O . PRO A 1 101 ? -16.245 -10.767 8.492 1.00 85.88 101 PRO A O 1
ATOM 795 N N . THR A 1 102 ? -14.531 -12.059 9.159 1.00 82.81 102 THR A N 1
ATOM 796 C CA . THR A 1 102 ? -13.761 -11.898 7.921 1.00 82.81 102 THR A CA 1
ATOM 797 C C . THR A 1 102 ? -14.496 -12.630 6.794 1.00 82.81 102 THR A C 1
ATOM 799 O O . THR A 1 102 ? -14.811 -13.809 6.978 1.00 82.81 102 THR A O 1
ATOM 802 N N . PRO A 1 103 ? -14.778 -11.982 5.650 1.00 76.19 103 PRO A N 1
ATOM 803 C CA . PRO A 1 103 ? -15.368 -12.656 4.498 1.00 76.19 103 PRO A CA 1
ATOM 804 C C . PRO A 1 103 ? -14.515 -13.854 4.060 1.00 76.19 103 PRO A C 1
ATOM 806 O O . PRO A 1 103 ? -13.289 -13.752 3.983 1.00 76.19 103 PRO A O 1
ATOM 809 N N . ASP A 1 104 ? -15.161 -14.986 3.780 1.00 79.50 104 ASP A N 1
ATOM 810 C CA . ASP A 1 104 ? -14.506 -16.142 3.169 1.00 79.50 104 ASP A CA 1
ATOM 811 C C . ASP A 1 104 ? -14.359 -15.896 1.663 1.00 79.50 104 ASP A C 1
ATOM 813 O O . ASP A 1 104 ? -15.324 -16.003 0.912 1.00 79.50 104 ASP A O 1
ATOM 817 N N . ASN A 1 105 ? -13.142 -15.549 1.241 1.00 78.12 105 ASN A N 1
ATOM 818 C CA . ASN A 1 105 ? -12.802 -15.265 -0.155 1.00 78.12 105 ASN A CA 1
ATOM 819 C C . ASN A 1 105 ? -12.217 -16.494 -0.879 1.00 78.12 105 ASN A C 1
ATOM 821 O O . ASN A 1 105 ? -11.544 -16.340 -1.900 1.00 78.12 105 ASN A O 1
ATOM 825 N N . THR A 1 106 ? -12.402 -17.712 -0.352 1.00 82.25 106 THR A N 1
ATOM 826 C CA . THR A 1 106 ? -11.835 -18.935 -0.957 1.00 82.25 106 THR A CA 1
ATOM 827 C C . THR A 1 106 ? -12.456 -19.249 -2.323 1.00 82.25 106 THR A C 1
ATOM 829 O O . THR A 1 106 ? -11.808 -19.864 -3.170 1.00 82.25 106 THR A O 1
ATOM 832 N N . PHE A 1 107 ? -13.688 -18.794 -2.563 1.00 81.31 107 PHE A N 1
ATOM 833 C CA . PHE A 1 107 ? -14.403 -18.980 -3.823 1.00 81.31 107 PHE A CA 1
ATOM 834 C C . PHE A 1 107 ? -14.875 -17.638 -4.376 1.00 81.31 107 PHE A C 1
ATOM 836 O O . PHE A 1 107 ? -15.424 -16.816 -3.647 1.00 81.31 107 PHE A O 1
ATOM 843 N N . ALA A 1 108 ? -14.679 -17.428 -5.679 1.00 81.94 108 ALA A N 1
ATOM 844 C CA . ALA A 1 108 ? -15.251 -16.280 -6.366 1.00 81.94 108 ALA A CA 1
ATOM 845 C C . ALA A 1 108 ? -16.780 -16.454 -6.478 1.00 81.94 108 ALA A C 1
ATOM 847 O O . ALA A 1 108 ? -17.229 -17.521 -6.910 1.00 81.94 108 ALA A O 1
ATOM 848 N N . PRO A 1 109 ? -17.582 -15.440 -6.108 1.00 85.38 109 PRO A N 1
ATOM 849 C CA . PRO A 1 109 ? -19.025 -15.454 -6.315 1.00 85.38 109 PRO A CA 1
ATOM 850 C C . PRO A 1 109 ? -19.392 -15.587 -7.801 1.00 85.38 109 PRO A C 1
ATOM 852 O O . PRO A 1 109 ? -18.728 -15.016 -8.662 1.00 85.38 109 PRO A O 1
ATOM 855 N N . GLU A 1 110 ? -20.477 -16.307 -8.103 1.00 85.88 110 GLU A N 1
ATOM 856 C CA . GLU A 1 110 ? -21.004 -16.452 -9.475 1.00 85.88 110 GLU A CA 1
ATOM 857 C C . GLU A 1 110 ? -21.606 -15.141 -10.010 1.00 85.88 110 GLU A C 1
ATOM 859 O O . GLU A 1 110 ? -21.607 -14.881 -11.211 1.00 85.88 110 GLU A O 1
ATOM 864 N N . VAL A 1 111 ? -22.092 -14.289 -9.104 1.00 89.12 111 VAL A N 1
ATOM 865 C CA . VAL A 1 111 ? -22.686 -12.984 -9.406 1.00 89.12 111 VAL A CA 1
ATOM 866 C C . VAL A 1 111 ? -21.730 -11.879 -8.967 1.00 89.12 111 VAL A C 1
ATOM 868 O O . VAL A 1 111 ? -21.062 -11.996 -7.939 1.00 89.12 111 VAL A O 1
ATOM 871 N N . ILE A 1 112 ? -21.695 -10.777 -9.721 1.00 90.81 112 ILE A N 1
ATOM 872 C CA . ILE A 1 112 ? -20.927 -9.576 -9.371 1.00 90.81 112 ILE A CA 1
ATOM 873 C C . ILE A 1 112 ? -21.280 -9.157 -7.936 1.00 90.81 112 ILE A C 1
ATOM 875 O O . ILE A 1 112 ? -22.445 -8.931 -7.614 1.00 90.81 112 ILE A O 1
ATOM 879 N N . THR A 1 113 ? -20.269 -9.108 -7.069 1.00 90.88 113 THR A N 1
ATOM 880 C CA . THR A 1 113 ? -20.430 -8.890 -5.627 1.00 90.88 113 THR A CA 1
ATOM 881 C C . THR A 1 113 ? -19.465 -7.808 -5.162 1.00 90.88 113 THR A C 1
ATOM 883 O O . THR A 1 113 ? -18.300 -7.791 -5.555 1.00 90.88 113 THR A O 1
ATOM 886 N N . VAL A 1 114 ? -19.946 -6.912 -4.300 1.00 92.00 114 VAL A N 1
ATOM 887 C CA . VAL A 1 114 ? -19.133 -5.848 -3.702 1.00 92.00 114 VAL A CA 1
ATOM 888 C C . VAL A 1 114 ? -17.958 -6.438 -2.914 1.00 92.00 114 VAL A C 1
ATOM 890 O O . VAL A 1 114 ? -18.118 -7.404 -2.169 1.00 92.00 114 VAL A O 1
ATOM 893 N N . GLY A 1 115 ? -16.771 -5.853 -3.080 1.00 89.69 115 GLY A N 1
ATOM 894 C CA . GLY A 1 115 ? -15.523 -6.298 -2.457 1.00 89.69 115 GLY A CA 1
ATOM 895 C C . GLY A 1 115 ? -14.772 -7.384 -3.235 1.00 89.69 115 GLY A C 1
ATOM 896 O O . GLY A 1 115 ? -13.659 -7.735 -2.845 1.00 89.69 115 GLY A O 1
ATOM 897 N N . TYR A 1 116 ? -15.339 -7.885 -4.336 1.00 91.06 116 TYR A N 1
ATOM 898 C CA . TYR A 1 116 ? -14.700 -8.856 -5.223 1.00 91.06 116 TYR A CA 1
ATOM 899 C C . TYR A 1 116 ? -14.271 -8.219 -6.546 1.00 91.06 116 TYR A C 1
ATOM 901 O O . TYR A 1 116 ? -14.745 -7.154 -6.943 1.00 91.06 116 TYR A O 1
ATOM 909 N N . TYR A 1 117 ? -13.357 -8.893 -7.241 1.00 92.06 117 TYR A N 1
ATOM 910 C CA . TYR A 1 117 ? -12.981 -8.530 -8.600 1.00 92.06 117 TYR A CA 1
ATOM 911 C C . TYR A 1 117 ? -13.994 -9.083 -9.606 1.00 92.06 117 TYR A C 1
ATOM 913 O O . TYR A 1 117 ? -14.400 -10.240 -9.512 1.00 92.06 117 TYR A O 1
ATOM 921 N N . ALA A 1 118 ? -14.355 -8.267 -10.589 1.00 93.19 118 ALA A N 1
ATOM 922 C CA . ALA A 1 118 ? -15.142 -8.648 -11.753 1.00 93.19 118 ALA A CA 1
ATOM 923 C C . ALA A 1 118 ? -14.273 -8.587 -13.015 1.00 93.19 118 ALA A C 1
ATOM 925 O O . ALA A 1 118 ? -13.321 -7.809 -13.091 1.00 93.19 118 ALA A O 1
ATOM 926 N N . VAL A 1 119 ? -14.610 -9.403 -14.012 1.00 93.88 119 VAL A N 1
ATOM 927 C CA . VAL A 1 119 ? -13.956 -9.402 -15.325 1.00 93.88 119 VAL A CA 1
ATOM 928 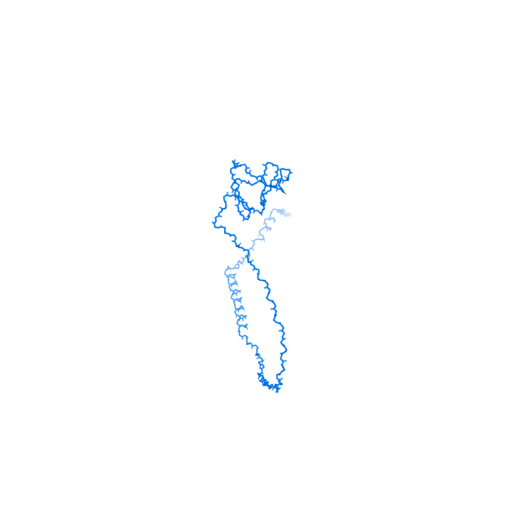C C . VAL A 1 119 ? -14.932 -8.907 -16.384 1.00 93.88 119 VAL A C 1
ATOM 930 O O . VAL A 1 119 ? -16.092 -9.321 -16.414 1.00 93.88 119 VAL A O 1
ATOM 933 N N . VAL A 1 120 ? -14.466 -8.018 -17.258 1.00 94.75 120 VAL A N 1
ATOM 934 C CA . VAL A 1 120 ? -15.223 -7.609 -18.445 1.00 94.75 120 VAL A CA 1
ATOM 935 C C . VAL A 1 120 ? -15.226 -8.773 -19.432 1.00 94.75 120 VAL A C 1
ATOM 937 O O . VAL A 1 120 ? -14.170 -9.179 -19.907 1.00 94.75 120 VAL A O 1
ATOM 940 N N . ALA A 1 121 ? -16.399 -9.325 -19.729 1.00 93.50 121 ALA A N 1
ATOM 941 C CA . ALA A 1 121 ? -16.546 -10.494 -20.592 1.00 93.50 121 ALA A CA 1
ATOM 942 C C . ALA A 1 121 ? -17.777 -10.373 -21.495 1.00 93.50 121 ALA A C 1
ATOM 944 O O . ALA A 1 121 ? -18.724 -9.653 -21.171 1.00 93.50 121 ALA A O 1
ATOM 945 N N . ASN A 1 122 ? -17.782 -11.138 -22.587 1.00 93.12 122 ASN A N 1
ATOM 946 C CA . ASN A 1 122 ? -18.866 -11.209 -23.570 1.00 93.12 122 ASN A CA 1
ATOM 947 C C . ASN A 1 122 ? -19.101 -9.882 -24.306 1.00 93.12 122 ASN A C 1
ATOM 949 O O . ASN A 1 122 ? -20.238 -9.542 -24.638 1.00 93.12 122 ASN A O 1
ATOM 953 N N . THR A 1 123 ? -18.029 -9.132 -24.567 1.00 93.25 123 THR A N 1
ATOM 954 C CA . THR A 1 123 ? -18.105 -7.846 -25.282 1.00 93.25 123 THR A CA 1
ATOM 955 C C . THR A 1 123 ? -17.670 -7.926 -26.740 1.00 93.25 123 THR A C 1
ATOM 957 O O . THR A 1 123 ? -17.711 -6.908 -27.426 1.00 93.25 123 THR A O 1
ATOM 960 N N . ALA A 1 124 ? -17.281 -9.111 -27.224 1.00 93.75 124 ALA A N 1
ATOM 961 C CA . ALA A 1 124 ? -16.757 -9.321 -28.574 1.00 93.75 124 ALA A CA 1
ATOM 962 C C . ALA A 1 124 ? -15.622 -8.334 -28.920 1.00 93.75 124 ALA A C 1
ATOM 964 O O . ALA A 1 124 ? -15.627 -7.721 -29.987 1.00 93.75 124 ALA A O 1
ATOM 965 N N . ASP A 1 125 ? -14.695 -8.146 -27.977 1.00 91.19 125 ASP A N 1
ATOM 966 C CA . ASP A 1 125 ? -13.545 -7.238 -28.046 1.00 91.19 125 ASP A CA 1
ATOM 967 C C . ASP A 1 125 ? -13.894 -5.733 -28.146 1.00 91.19 125 ASP A C 1
ATOM 969 O O . ASP A 1 125 ? -13.041 -4.914 -28.486 1.00 91.19 125 ASP A O 1
ATOM 973 N N . ILE A 1 126 ? -15.134 -5.331 -27.825 1.00 93.75 126 ILE A N 1
ATOM 974 C CA . ILE A 1 126 ? -15.567 -3.915 -27.815 1.00 93.75 126 ILE A CA 1
ATOM 975 C C . ILE A 1 126 ? -15.273 -3.228 -26.468 1.00 93.75 126 ILE A C 1
ATOM 977 O O . ILE A 1 126 ? -15.035 -2.017 -26.426 1.00 93.75 126 ILE A O 1
ATOM 981 N N . GLY A 1 127 ? -15.297 -3.988 -25.368 1.00 93.50 127 GLY A N 1
ATOM 982 C CA . GLY A 1 127 ? -15.133 -3.477 -24.007 1.00 93.50 127 GLY A CA 1
ATOM 983 C C . GLY A 1 127 ? -16.373 -2.784 -23.419 1.00 93.50 127 GLY A C 1
ATOM 984 O O . GLY A 1 127 ? -17.425 -2.663 -24.051 1.00 93.50 127 GLY A O 1
ATOM 985 N N . VAL A 1 128 ? -16.248 -2.317 -22.172 1.00 95.06 128 VAL A N 1
ATOM 986 C CA . VAL A 1 128 ? -17.293 -1.621 -21.396 1.00 95.06 128 VAL A CA 1
ATOM 987 C C . VAL A 1 128 ? -16.847 -0.200 -21.057 1.00 95.06 128 VAL A C 1
ATOM 989 O O . VAL A 1 128 ? -15.730 0.029 -20.602 1.00 95.06 128 VAL A O 1
ATOM 992 N N . SER A 1 129 ? -17.723 0.790 -21.240 1.00 94.44 129 SER A N 1
ATOM 993 C CA . SER A 1 129 ? -17.412 2.180 -20.885 1.00 94.44 129 SER A CA 1
ATOM 994 C C . SER A 1 129 ? -17.507 2.427 -19.377 1.00 94.44 129 SER A C 1
ATOM 996 O O . SER A 1 129 ? -18.583 2.261 -18.804 1.00 94.44 129 SER A O 1
ATOM 998 N N . VAL A 1 130 ? -16.438 2.939 -18.767 1.00 95.12 130 VAL A N 1
ATOM 999 C CA . VAL A 1 130 ? -16.427 3.425 -17.381 1.00 95.12 130 VAL A CA 1
ATOM 1000 C C . VAL A 1 130 ? -16.727 4.922 -17.371 1.00 95.12 130 VAL A C 1
ATOM 1002 O O . VAL A 1 130 ? -16.134 5.705 -18.123 1.00 95.12 130 VAL A O 1
ATOM 1005 N N . ARG A 1 131 ? -17.677 5.331 -16.529 1.00 96.00 131 ARG A N 1
ATOM 1006 C CA . ARG A 1 131 ? -18.215 6.697 -16.486 1.00 96.00 131 ARG A CA 1
ATOM 1007 C C . ARG A 1 131 ? -18.134 7.280 -15.085 1.00 96.00 131 ARG A C 1
ATOM 1009 O O . ARG A 1 131 ? -18.098 6.544 -14.109 1.00 96.00 131 ARG A O 1
ATOM 1016 N N . GLY A 1 132 ? -18.168 8.608 -14.995 1.00 94.75 132 GLY A N 1
ATOM 1017 C CA . GLY A 1 132 ? -18.133 9.339 -13.719 1.00 94.75 132 GLY A CA 1
ATOM 1018 C C . GLY A 1 132 ? -19.395 9.223 -12.851 1.00 94.75 132 GLY A C 1
ATOM 1019 O O . GLY A 1 132 ? -19.521 9.951 -11.875 1.00 94.75 132 GLY A O 1
ATOM 1020 N N . GLY A 1 133 ? -20.340 8.355 -13.212 1.00 93.69 133 GLY A N 1
ATOM 1021 C CA . GLY A 1 133 ? -21.547 8.089 -12.438 1.00 93.69 133 GLY A CA 1
ATOM 1022 C C . GLY A 1 133 ? -22.474 7.097 -13.148 1.00 93.69 133 GLY A C 1
ATOM 1023 O O . GLY A 1 133 ? -22.253 6.794 -14.326 1.00 93.69 133 GLY A O 1
ATOM 1024 N N . PRO A 1 134 ? -23.543 6.638 -12.476 1.00 94.31 134 PRO A N 1
ATOM 1025 C CA . PRO A 1 134 ? -24.435 5.591 -12.966 1.00 94.31 134 PRO A CA 1
ATOM 1026 C C . PRO A 1 134 ? -25.445 6.139 -13.988 1.00 94.31 134 PRO A C 1
ATOM 1028 O O . PRO A 1 134 ? -26.634 6.210 -13.710 1.00 94.31 134 PRO A O 1
ATOM 1031 N N . SER A 1 135 ? -24.977 6.638 -15.134 1.00 93.94 135 SER A N 1
ATOM 1032 C CA . SER A 1 135 ? -25.819 7.099 -16.251 1.00 93.94 135 SER A CA 1
ATOM 1033 C C . SER A 1 135 ? -25.003 7.185 -17.542 1.00 93.94 135 SER A C 1
ATOM 1035 O O . SER A 1 135 ? -23.810 7.506 -17.527 1.00 93.94 135 SER A O 1
ATOM 1037 N N . THR A 1 136 ? -25.660 6.951 -18.678 1.00 92.12 136 THR A N 1
ATOM 1038 C CA . THR A 1 136 ? -25.090 7.114 -20.023 1.00 92.12 136 THR A CA 1
ATOM 1039 C C . THR A 1 136 ? -24.797 8.568 -20.395 1.00 92.12 136 THR A C 1
ATOM 1041 O O . THR A 1 136 ? -23.984 8.798 -21.293 1.00 92.12 136 THR A O 1
ATOM 1044 N N . ASP A 1 137 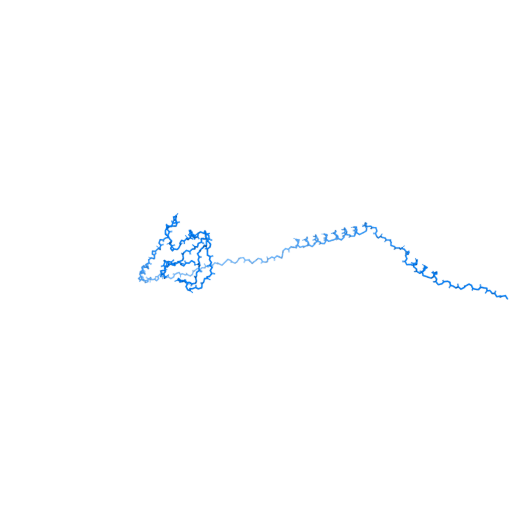? -25.397 9.532 -19.695 1.00 93.75 137 ASP A N 1
ATOM 1045 C CA . ASP A 1 137 ? -25.176 10.969 -19.916 1.00 93.75 137 ASP A CA 1
ATOM 1046 C C . ASP A 1 137 ? -23.915 11.485 -1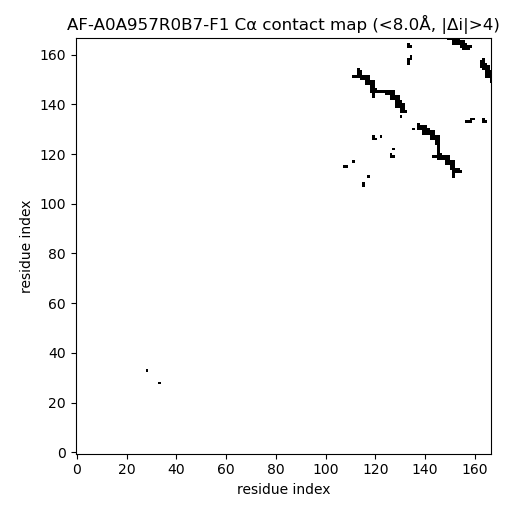9.211 1.00 93.75 137 ASP A C 1
ATOM 1048 O O . ASP A 1 137 ? -23.392 12.551 -19.540 1.00 93.75 137 ASP A O 1
ATOM 1052 N N . ASN A 1 138 ? -23.386 10.717 -18.252 1.00 93.81 138 ASN A N 1
ATOM 1053 C CA . ASN A 1 138 ? -22.152 11.070 -17.562 1.00 93.81 138 ASN A CA 1
ATOM 1054 C C . ASN A 1 138 ? -20.943 10.955 -18.490 1.00 93.81 138 ASN A C 1
ATOM 1056 O O . ASN A 1 138 ? -20.886 10.097 -19.380 1.00 93.81 138 ASN A O 1
ATOM 1060 N N . ILE A 1 139 ? -19.925 11.778 -18.222 1.00 95.56 139 ILE A N 1
ATOM 1061 C CA . ILE A 1 139 ? -18.666 11.750 -18.965 1.00 95.56 139 ILE A CA 1
ATOM 1062 C C . ILE A 1 139 ? -18.049 10.346 -18.929 1.00 95.56 139 ILE A C 1
ATOM 1064 O O . ILE A 1 139 ? -17.916 9.727 -17.867 1.00 95.56 139 ILE A O 1
ATOM 1068 N N . ARG A 1 140 ? -17.683 9.833 -20.109 1.00 95.62 140 ARG A N 1
ATOM 1069 C CA . ARG A 1 140 ? -16.904 8.599 -20.227 1.00 95.62 140 ARG A CA 1
ATOM 1070 C C . ARG A 1 140 ? -15.464 8.897 -19.838 1.00 95.62 140 ARG A C 1
ATOM 1072 O O . ARG A 1 140 ? -14.813 9.705 -20.495 1.00 95.62 140 ARG A O 1
ATOM 1079 N N . LEU A 1 141 ? -14.996 8.236 -18.786 1.00 95.69 141 LEU A N 1
ATOM 1080 C CA . LEU A 1 141 ? -13.636 8.378 -18.277 1.00 95.69 141 LEU A CA 1
ATOM 1081 C C . LEU A 1 141 ? -12.674 7.490 -19.066 1.00 95.69 141 LEU A C 1
ATOM 1083 O O . LEU A 1 141 ? -11.632 7.958 -19.514 1.00 95.69 141 LEU A O 1
ATOM 1087 N N . LEU A 1 142 ? -13.053 6.226 -19.274 1.00 95.25 142 LEU A N 1
ATOM 1088 C CA . LEU A 1 142 ? -12.286 5.255 -20.054 1.00 95.25 142 LEU A CA 1
ATOM 1089 C C . LEU A 1 142 ? -13.195 4.159 -20.624 1.00 95.25 142 LEU A C 1
ATOM 1091 O O . LEU A 1 142 ? -14.388 4.097 -20.317 1.00 95.25 142 LEU A O 1
ATOM 1095 N N . THR A 1 143 ? -12.622 3.296 -21.454 1.00 95.62 143 THR A N 1
ATOM 1096 C CA . THR A 1 143 ? -13.225 2.025 -21.864 1.00 95.62 143 THR A CA 1
ATOM 1097 C C . THR A 1 143 ? -12.344 0.909 -21.313 1.00 95.62 143 THR A C 1
ATOM 1099 O O . THR A 1 143 ? -11.132 0.954 -21.500 1.00 95.62 143 THR A O 1
ATOM 1102 N N . ALA A 1 144 ? -12.938 -0.033 -20.587 1.00 95.94 144 ALA A N 1
ATOM 1103 C CA . ALA A 1 144 ? -12.277 -1.236 -20.107 1.00 95.94 144 ALA A CA 1
ATOM 1104 C C . ALA A 1 144 ? -12.427 -2.328 -21.170 1.00 95.94 144 ALA A C 1
ATOM 1106 O O . ALA A 1 144 ? -13.551 -2.714 -21.491 1.00 95.94 144 ALA A O 1
ATOM 1107 N N . ASP A 1 145 ? -11.311 -2.791 -21.725 1.00 96.94 145 ASP A N 1
ATOM 1108 C CA . ASP A 1 145 ? -11.293 -3.809 -22.777 1.00 96.94 145 ASP A CA 1
ATOM 1109 C C . ASP A 1 145 ? -11.772 -5.173 -22.253 1.00 96.94 145 ASP A C 1
ATOM 1111 O O . ASP A 1 145 ? -11.815 -5.416 -21.040 1.00 96.94 145 ASP A O 1
ATOM 1115 N N . GLU A 1 146 ? -12.112 -6.087 -23.160 1.00 95.25 146 GLU A N 1
ATOM 1116 C CA . GLU A 1 146 ? -12.448 -7.464 -22.789 1.00 95.25 146 GLU A CA 1
ATOM 1117 C C . GLU A 1 146 ? -11.289 -8.141 -22.041 1.00 95.25 146 GLU A C 1
ATOM 1119 O O . GLU A 1 146 ? -10.116 -7.967 -22.369 1.00 95.25 146 GLU A O 1
ATOM 1124 N N . GLY A 1 147 ? -11.613 -8.893 -20.991 1.00 95.12 147 GLY A N 1
ATOM 1125 C CA . GLY A 1 147 ? -10.638 -9.501 -20.089 1.00 95.12 147 GLY A CA 1
ATOM 1126 C C . GLY A 1 147 ? -10.085 -8.555 -19.017 1.00 95.12 147 GLY A C 1
ATOM 1127 O O . GLY A 1 147 ? -9.340 -9.010 -18.148 1.00 95.12 147 GLY A O 1
ATOM 1128 N N . THR A 1 148 ? -10.454 -7.267 -19.018 1.00 95.75 148 THR A N 1
ATOM 1129 C CA . THR A 1 148 ? -10.039 -6.330 -17.962 1.00 95.75 148 THR A CA 1
ATOM 1130 C C . THR A 1 148 ? -10.646 -6.729 -16.619 1.00 95.75 148 THR A C 1
ATOM 1132 O O . THR A 1 148 ? -11.846 -6.982 -16.520 1.00 95.75 148 THR A O 1
ATOM 1135 N N . ILE A 1 149 ? -9.814 -6.749 -15.576 1.00 94.81 149 ILE A N 1
ATOM 1136 C CA . ILE A 1 149 ? -10.211 -7.065 -14.201 1.00 94.81 149 ILE A CA 1
ATOM 1137 C C . ILE A 1 149 ? -10.380 -5.760 -13.416 1.00 94.81 149 ILE A C 1
ATOM 1139 O O . ILE A 1 149 ? -9.464 -4.937 -13.380 1.00 94.81 149 ILE A O 1
ATOM 1143 N N . VAL A 1 150 ? -11.533 -5.585 -12.772 1.00 94.19 150 VAL A N 1
ATOM 1144 C CA . VAL A 1 150 ? -11.903 -4.386 -12.002 1.00 94.19 150 VAL A CA 1
ATOM 1145 C C . VAL A 1 150 ? -12.402 -4.767 -10.609 1.00 94.19 150 VAL A C 1
ATOM 1147 O O . VAL A 1 150 ? -13.040 -5.803 -10.444 1.00 94.19 150 VAL A O 1
ATOM 1150 N N . LEU A 1 151 ? -12.095 -3.963 -9.588 1.00 94.62 151 LEU A N 1
ATOM 1151 C CA . LEU A 1 151 ? -12.574 -4.188 -8.220 1.00 94.62 151 LEU A CA 1
ATOM 1152 C C . LEU A 1 151 ? -13.955 -3.556 -8.054 1.00 94.62 151 LEU A C 1
ATOM 1154 O O . LEU A 1 151 ? -14.107 -2.369 -8.300 1.00 94.62 151 LEU A O 1
ATOM 1158 N N . VAL A 1 152 ? -14.944 -4.317 -7.593 1.00 94.88 152 VAL A N 1
ATOM 1159 C CA . VAL A 1 152 ? -16.290 -3.789 -7.347 1.00 94.88 152 VAL A CA 1
ATOM 1160 C C . VAL A 1 152 ? -16.331 -3.135 -5.970 1.00 94.88 152 VAL A C 1
ATOM 1162 O O . VAL A 1 152 ? -16.224 -3.813 -4.948 1.00 94.88 152 VAL A O 1
ATOM 1165 N N . LEU A 1 153 ? -16.497 -1.817 -5.939 1.00 94.75 153 LEU A N 1
ATOM 1166 C CA . LEU A 1 153 ? -16.508 -1.016 -4.717 1.00 94.75 153 LEU A CA 1
ATOM 1167 C C . LEU A 1 153 ? -17.913 -0.873 -4.130 1.00 94.75 153 LEU A C 1
ATOM 1169 O O . LEU A 1 153 ? -18.080 -1.024 -2.925 1.00 94.75 153 LEU A O 1
ATOM 1173 N N . GLU A 1 154 ? -18.911 -0.605 -4.973 1.00 93.88 154 GLU A N 1
ATOM 1174 C CA . GLU A 1 154 ? -20.313 -0.404 -4.580 1.00 93.88 154 GLU A CA 1
ATOM 1175 C C . GLU A 1 154 ? -21.274 -0.782 -5.724 1.00 93.88 154 GLU A C 1
ATOM 1177 O O . GLU A 1 154 ? -20.863 -0.994 -6.870 1.00 93.88 154 GLU A O 1
ATOM 1182 N N . GLY A 1 155 ? -22.572 -0.852 -5.416 1.00 89.50 155 GLY A N 1
ATOM 1183 C CA . GLY A 1 155 ? -23.644 -1.193 -6.356 1.00 89.50 155 GLY A CA 1
ATOM 1184 C C . GLY A 1 155 ? -24.410 -2.465 -5.963 1.00 89.50 155 GLY A C 1
ATOM 1185 O O . GLY A 1 155 ? -24.136 -3.047 -4.910 1.00 89.50 155 GLY A O 1
ATOM 1186 N N . PRO A 1 156 ? -25.384 -2.903 -6.781 1.00 93.19 156 PRO A N 1
ATOM 1187 C CA . PRO A 1 156 ? -25.775 -2.329 -8.069 1.00 93.19 156 PRO A CA 1
ATOM 1188 C C . PRO A 1 156 ? -26.670 -1.090 -7.922 1.00 93.19 156 PRO A C 1
ATOM 1190 O O . PRO A 1 156 ? -27.521 -1.023 -7.036 1.00 93.19 156 PRO A O 1
ATOM 1193 N N . VAL A 1 157 ? -26.512 -0.128 -8.830 1.00 95.44 157 VAL A N 1
ATOM 1194 C CA . VAL A 1 157 ? -27.431 1.007 -8.995 1.00 95.44 157 VAL A CA 1
ATOM 1195 C C . VAL A 1 157 ? -28.129 0.874 -10.343 1.00 95.44 157 VAL A C 1
ATOM 1197 O O . VAL A 1 157 ? -27.482 0.896 -11.388 1.00 95.44 157 VAL A O 1
ATOM 1200 N N . GLU A 1 158 ? -29.449 0.731 -10.329 1.00 94.81 158 GLU A N 1
ATOM 1201 C CA . GLU A 1 158 ? -30.260 0.680 -11.545 1.00 94.81 158 GLU A CA 1
ATOM 1202 C C . GLU A 1 158 ? -30.523 2.102 -12.055 1.00 94.81 158 GLU A C 1
ATOM 1204 O O . GLU A 1 158 ? -31.037 2.950 -11.321 1.00 94.81 158 GLU A O 1
ATOM 1209 N N . ASN A 1 159 ? -30.137 2.386 -13.301 1.00 94.06 159 ASN A N 1
ATOM 1210 C CA . ASN A 1 159 ? -30.455 3.656 -13.950 1.00 94.06 159 ASN A CA 1
ATOM 1211 C C . ASN A 1 159 ? -30.511 3.500 -15.475 1.00 94.06 159 ASN A C 1
ATOM 1213 O O . ASN A 1 159 ? -29.541 3.059 -16.104 1.00 94.06 159 ASN A O 1
ATOM 1217 N N . GLY A 1 160 ? -31.641 3.904 -16.060 1.00 88.69 160 GLY A N 1
ATOM 1218 C CA . GLY A 1 160 ? -31.985 3.599 -17.444 1.00 88.69 160 GLY A CA 1
ATOM 1219 C C . GLY A 1 160 ? -32.156 2.092 -17.627 1.00 88.69 160 GLY A C 1
ATOM 1220 O O . GLY A 1 160 ? -32.739 1.432 -16.775 1.00 88.69 160 GLY A O 1
ATOM 1221 N N . ASP A 1 161 ? -31.589 1.557 -18.705 1.00 92.25 161 ASP A N 1
ATOM 1222 C CA . ASP A 1 161 ? -31.643 0.127 -19.040 1.00 92.25 161 ASP A CA 1
ATOM 1223 C C . ASP A 1 161 ? -30.400 -0.652 -18.556 1.00 92.25 161 ASP A C 1
ATOM 1225 O O . ASP A 1 161 ? -30.118 -1.751 -19.037 1.00 92.25 161 ASP A O 1
ATOM 1229 N N . PHE A 1 162 ? -29.614 -0.079 -17.634 1.00 93.25 162 PHE A N 1
ATOM 1230 C CA . PHE A 1 162 ? -28.333 -0.639 -17.197 1.00 93.25 162 PHE A CA 1
ATOM 1231 C C . PHE A 1 162 ? -28.227 -0.759 -15.672 1.00 93.25 162 PHE A C 1
ATOM 1233 O O . PHE A 1 162 ? -28.669 0.111 -14.917 1.00 93.25 162 PHE A O 1
ATOM 1240 N N . LEU A 1 163 ? -27.554 -1.827 -15.230 1.00 94.69 163 LEU A N 1
ATOM 1241 C CA . LEU A 1 163 ? -27.087 -1.997 -13.856 1.00 94.69 163 LEU A CA 1
ATOM 1242 C C . LEU A 1 163 ? -25.660 -1.466 -13.741 1.00 94.69 163 LEU A C 1
ATOM 1244 O O . LEU A 1 163 ? -24.737 -1.985 -14.371 1.00 94.69 163 LEU A O 1
ATOM 1248 N N . TRP A 1 164 ? -25.486 -0.433 -12.926 1.00 95.00 164 TRP A N 1
ATOM 1249 C CA . TRP A 1 164 ? -24.205 0.225 -12.724 1.00 95.00 164 TRP A CA 1
ATOM 1250 C C . TRP A 1 164 ? -23.521 -0.293 -11.466 1.00 95.00 164 TRP A C 1
ATOM 1252 O O . TRP A 1 164 ? -24.125 -0.371 -10.395 1.00 95.00 164 TRP A O 1
ATOM 1262 N N . TRP A 1 165 ? -22.235 -0.589 -11.606 1.00 95.94 165 TRP A N 1
ATOM 1263 C CA . TRP A 1 165 ? -21.344 -0.958 -10.515 1.00 95.94 165 TRP A CA 1
ATOM 1264 C C . TRP A 1 165 ? -20.245 0.086 -10.408 1.00 95.94 165 TRP A C 1
ATOM 1266 O O . TRP A 1 165 ? -19.725 0.550 -11.427 1.00 95.94 165 TRP A O 1
ATOM 1276 N N . GLN A 1 166 ? -19.906 0.465 -9.182 1.00 95.50 166 GLN A N 1
ATOM 1277 C CA . GLN A 1 166 ? -18.776 1.345 -8.941 1.00 95.50 166 GLN A CA 1
ATOM 1278 C C . GLN A 1 166 ? -17.500 0.510 -8.941 1.00 95.50 166 GLN A C 1
ATOM 1280 O O . GLN A 1 166 ? -17.407 -0.479 -8.213 1.00 95.50 166 GLN A O 1
ATOM 1285 N N . VAL A 1 167 ? -16.545 0.925 -9.769 1.00 93.50 167 VA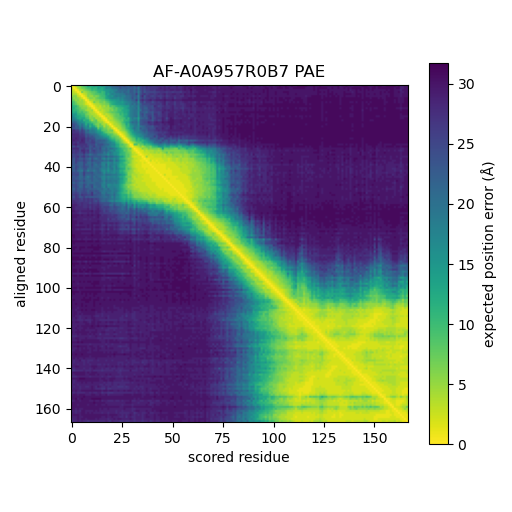L A N 1
ATOM 1286 C CA . VAL A 1 167 ? -15.248 0.272 -9.975 1.00 93.50 167 VAL A CA 1
ATOM 1287 C C . VAL A 1 167 ? -14.091 1.236 -9.776 1.00 93.50 167 VAL A C 1
ATOM 1289 O O . VAL A 1 167 ? -14.337 2.462 -9.877 1.00 93.50 167 VAL A O 1
#

Secondary structure (DSSP, 8-state):
-----PPPPTHHHHHHHHHTT---------HHHHHHHHHHHHHHHHHHHHHHHHHHHTPPPP---PPPPP-----PPPPPPPPPPP-PPPPPPPPPPPPPPPP--SS--SS--TTSEEE--SSTT--EEEESSSSTTSPEEEEEPTT-EEE--EEEEEETTEEEEE-

Sequence (167 aa):
MARFQKPTDPRKRLTEQRERRHRGDSREPIPWLWLGLGLVVTLAGLGIAYFLVTSFLTREPIAAVQPTPTVIRLTAPATSEPTVTSVRPTPTPIPTFTPVPTPDNTFAPEVITVGYYAVVANTADIGVSVRGGPSTDNIRLLTADEGTIVLVLEGPVENGDFLWWQV

Solvent-accessible surface area (backbone atoms only — not comparable to full-atom values): 11410 Å² total; per-residue (Å²): 139,86,81,87,77,80,81,85,66,75,70,57,57,63,55,59,63,60,59,73,77,70,76,83,83,75,75,70,76,55,71,63,56,62,53,50,50,52,50,50,53,50,52,51,51,52,48,52,52,52,50,51,52,50,59,61,72,69,53,78,74,80,83,76,84,73,80,80,87,78,87,83,84,84,79,79,76,87,81,75,82,85,74,85,78,81,86,72,84,80,80,79,84,75,87,78,85,78,78,79,80,78,82,82,75,89,60,84,70,97,58,93,46,68,80,37,75,43,65,41,69,92,43,88,79,69,35,48,78,42,46,81,47,74,44,91,86,39,60,72,76,49,69,44,48,53,70,39,76,43,54,28,72,44,66,80,42,82,39,90,98,43,77,31,68,41,103

Mean predicted aligned error: 21.19 Å